Protein AF-A0A8J2ZVF7-F1 (afdb_monomer_lite)

pLDDT: mean 75.23, std 13.34, range [44.12, 88.62]

Sequence (106 aa):
MPQQNPLLQQATQAVQQATQALQQAQSSNNQQQIQQAQQQLQQAQQQLQQASNQQQSSQQQTSQQQQYQQAQQQLQQAEQTLQQAQQANASAQQQTGMSQNQNQQQ

Foldseek 3Di:
DPPAQVLLVVLLVLLVVLLVLLVVCLVVLPPVSLVVSVVSLVVSVVSLVVSVVVQVVDPPNDPSVVSSVVSVVSSVVSVVSSVVSVVVNVVVVVVVVPPPPPPPDD

Organism: NCBI:txid1437324

Secondary structure (DSSP, 8-state):
-----HHHHHHHHHHHHHHHHHHHHHHTT-HHHHHHHHHHHHHHHHHHHHHHHHHTT-S--HHHHHHHHHHHHHHHHHHHHHHHHHHHHHHHHHHHHHTTTTS---

Radius of gyration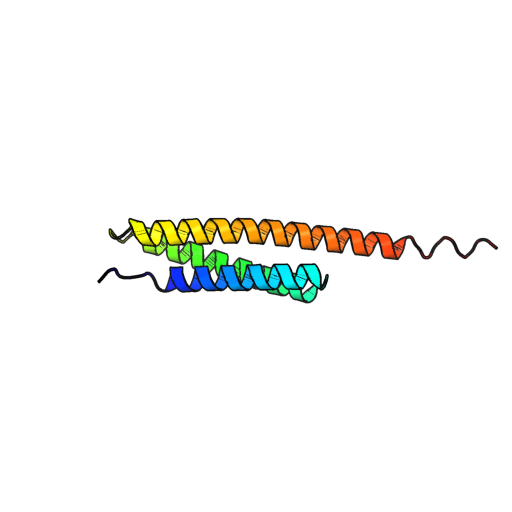: 19.61 Å; chains: 1; bounding box: 49×19×65 Å

Structure (mmCIF, N/CA/C/O backbone):
data_AF-A0A8J2ZVF7-F1
#
_entry.id   AF-A0A8J2ZVF7-F1
#
loop_
_atom_site.group_PDB
_atom_site.id
_atom_site.type_symbol
_atom_site.label_atom_id
_atom_site.label_alt_id
_atom_site.label_comp_id
_atom_site.label_asym_id
_atom_site.label_entity_id
_atom_site.label_seq_id
_atom_site.pdbx_PDB_ins_code
_atom_site.Cartn_x
_atom_site.Cartn_y
_atom_site.Cartn_z
_atom_site.occupancy
_atom_site.B_iso_or_equiv
_atom_site.auth_seq_id
_atom_site.auth_comp_id
_atom_site.auth_asym_id
_atom_site.auth_atom_id
_atom_site.pdbx_PDB_model_num
ATOM 1 N N . MET A 1 1 ? -16.092 -12.157 25.325 1.00 46.50 1 MET A N 1
ATOM 2 C CA . MET A 1 1 ? -15.009 -12.328 24.331 1.00 46.50 1 MET A CA 1
ATOM 3 C C . MET A 1 1 ? -14.887 -11.031 23.552 1.00 46.50 1 MET A C 1
ATOM 5 O O . MET A 1 1 ? -15.940 -10.486 23.234 1.00 46.50 1 MET A O 1
ATOM 9 N N . PRO A 1 2 ? -13.686 -10.478 23.314 1.00 49.44 2 PRO A N 1
ATOM 10 C CA . PRO A 1 2 ? -13.569 -9.293 22.482 1.00 49.44 2 PRO A CA 1
ATOM 11 C C . PRO A 1 2 ? -13.976 -9.638 21.050 1.00 49.44 2 PRO A C 1
ATOM 13 O O . PRO A 1 2 ? -13.447 -10.586 20.469 1.00 49.44 2 PRO A O 1
ATOM 16 N N . GLN A 1 3 ? -14.964 -8.928 20.517 1.00 55.19 3 GLN A N 1
ATOM 17 C CA . GLN A 1 3 ? -15.486 -9.166 19.176 1.00 55.19 3 GLN A CA 1
ATOM 18 C C . GLN A 1 3 ? -14.468 -8.565 18.196 1.00 55.19 3 GLN A C 1
ATOM 20 O O . GLN A 1 3 ? -14.476 -7.367 17.926 1.00 55.19 3 GLN A O 1
ATOM 25 N N . GLN A 1 4 ? -13.500 -9.378 17.761 1.00 59.84 4 GLN A N 1
ATOM 26 C CA . GLN A 1 4 ? -12.550 -8.985 16.719 1.00 59.84 4 GLN A CA 1
ATOM 27 C C . GLN A 1 4 ? -13.339 -8.668 15.450 1.00 59.84 4 GLN A C 1
ATOM 29 O O . GLN A 1 4 ? -14.152 -9.485 15.025 1.00 59.84 4 GLN A O 1
ATOM 34 N N . ASN A 1 5 ? -13.112 -7.497 14.858 1.00 72.56 5 ASN A N 1
ATOM 35 C CA . ASN A 1 5 ? -13.718 -7.105 13.598 1.00 72.56 5 ASN A CA 1
ATOM 36 C C . ASN A 1 5 ? -13.077 -7.946 12.480 1.00 72.56 5 ASN A C 1
ATOM 38 O O . ASN A 1 5 ? -11.912 -7.714 12.139 1.00 72.56 5 ASN A O 1
ATOM 42 N N . PRO A 1 6 ? -13.792 -8.932 11.909 1.00 77.25 6 PRO A N 1
ATOM 43 C CA . PRO A 1 6 ? -13.220 -9.833 10.910 1.00 77.25 6 PRO A CA 1
ATOM 44 C C . PRO A 1 6 ? -12.778 -9.070 9.656 1.00 77.25 6 PRO A C 1
ATOM 46 O O . PRO A 1 6 ? -11.830 -9.477 8.988 1.00 77.25 6 PRO A O 1
ATOM 49 N N . LEU A 1 7 ? -13.406 -7.920 9.387 1.00 80.69 7 LEU A N 1
ATOM 50 C CA . LEU A 1 7 ? -13.040 -7.037 8.288 1.00 80.69 7 LEU A CA 1
ATOM 51 C C . LEU A 1 7 ? -11.646 -6.430 8.479 1.00 80.69 7 LEU A C 1
ATOM 53 O O . LEU A 1 7 ? -10.885 -6.321 7.524 1.00 80.69 7 LEU A O 1
ATOM 57 N N . LEU A 1 8 ? -11.297 -6.068 9.719 1.00 80.94 8 LEU A N 1
ATOM 58 C CA . LEU A 1 8 ? -9.982 -5.522 10.038 1.00 80.94 8 LEU A CA 1
ATOM 59 C C . LEU A 1 8 ? -8.907 -6.578 9.793 1.00 80.94 8 LEU A C 1
ATOM 61 O O . LEU A 1 8 ? -7.929 -6.306 9.114 1.00 80.94 8 LEU A O 1
ATOM 65 N N . GLN A 1 9 ? -9.122 -7.799 10.286 1.00 82.19 9 GLN A N 1
ATOM 66 C CA . GLN A 1 9 ? -8.167 -8.895 10.127 1.00 82.19 9 GLN A CA 1
ATOM 67 C C . GLN A 1 9 ? -7.953 -9.265 8.650 1.00 82.19 9 GLN A C 1
ATOM 69 O O . GLN A 1 9 ? -6.819 -9.504 8.229 1.00 82.19 9 GLN A O 1
ATOM 74 N N . GLN A 1 10 ? -9.031 -9.264 7.861 1.00 85.25 10 GLN A N 1
ATOM 75 C CA . GLN A 1 10 ? -8.977 -9.510 6.423 1.00 85.25 10 GLN A CA 1
ATOM 76 C C . GLN A 1 10 ? -8.232 -8.387 5.687 1.00 85.25 10 GLN A C 1
ATOM 78 O O . GLN A 1 10 ? -7.354 -8.677 4.874 1.00 85.25 10 GLN A O 1
ATOM 83 N N . ALA A 1 11 ? -8.487 -7.125 6.046 1.00 84.50 11 ALA A N 1
ATOM 84 C CA . ALA A 1 11 ? -7.771 -5.982 5.489 1.00 84.50 11 ALA A CA 1
ATOM 85 C C . ALA A 1 11 ? -6.268 -6.048 5.801 1.00 84.50 11 ALA A C 1
ATOM 87 O O . ALA A 1 11 ? -5.449 -5.862 4.905 1.00 84.50 11 ALA A O 1
ATOM 88 N N . THR A 1 12 ? -5.878 -6.379 7.037 1.00 84.12 12 THR A N 1
ATOM 89 C CA . THR A 1 12 ? -4.460 -6.498 7.418 1.00 84.12 12 THR A CA 1
ATOM 90 C C . THR A 1 12 ? -3.743 -7.600 6.634 1.00 84.12 12 THR A C 1
ATOM 92 O O . THR A 1 12 ? -2.605 -7.412 6.206 1.00 84.12 12 THR A O 1
ATOM 95 N N . GLN A 1 13 ? -4.403 -8.742 6.404 1.00 87.44 13 GLN A N 1
ATOM 96 C CA . GLN A 1 13 ? -3.861 -9.804 5.548 1.00 87.44 13 GLN A CA 1
ATOM 97 C C . GLN A 1 13 ? -3.735 -9.360 4.091 1.00 87.44 13 GLN A C 1
ATOM 99 O O . GLN A 1 13 ? -2.706 -9.619 3.468 1.00 87.44 13 GLN A O 1
ATOM 104 N N . ALA A 1 14 ? -4.744 -8.669 3.561 1.00 86.25 14 ALA A N 1
ATOM 105 C CA . ALA A 1 14 ? -4.723 -8.167 2.194 1.00 86.25 14 ALA A CA 1
ATOM 106 C C . ALA A 1 14 ? -3.590 -7.149 1.983 1.00 86.25 14 ALA A C 1
ATOM 108 O O . ALA A 1 14 ? -2.881 -7.228 0.981 1.00 86.25 14 ALA A O 1
ATOM 109 N N . VAL A 1 15 ? -3.354 -6.253 2.951 1.00 86.06 15 VAL A N 1
ATOM 110 C CA . VAL A 1 15 ? -2.212 -5.325 2.919 1.00 86.06 15 VAL A CA 1
ATOM 111 C C . VAL A 1 15 ? -0.892 -6.093 2.911 1.00 86.06 15 VAL A C 1
ATOM 113 O O . VAL A 1 15 ? -0.064 -5.834 2.046 1.00 86.06 15 VAL A O 1
ATOM 116 N N . GLN A 1 16 ? -0.698 -7.077 3.797 1.00 86.56 16 GLN A N 1
ATOM 117 C CA . GLN A 1 16 ? 0.533 -7.884 3.804 1.00 86.56 16 GLN A CA 1
ATOM 118 C C . GLN A 1 16 ? 0.788 -8.598 2.475 1.00 86.56 16 GLN A C 1
ATOM 120 O O . GLN A 1 16 ? 1.914 -8.574 1.976 1.00 86.56 16 GLN A O 1
ATOM 125 N N . GLN A 1 17 ? -0.246 -9.211 1.896 1.00 87.00 17 GLN A N 1
ATOM 126 C CA . GLN A 1 17 ? -0.136 -9.884 0.604 1.00 87.00 17 GLN A CA 1
ATOM 127 C C . GLN A 1 17 ? 0.217 -8.896 -0.510 1.00 87.00 17 GLN A C 1
ATOM 129 O O . GLN A 1 17 ? 1.143 -9.159 -1.277 1.00 87.00 17 GLN A O 1
ATOM 134 N N . ALA A 1 18 ? -0.446 -7.738 -0.555 1.00 85.06 18 ALA A N 1
ATOM 135 C CA . ALA A 1 18 ? -0.168 -6.700 -1.541 1.00 85.06 18 ALA A CA 1
ATOM 136 C C . ALA A 1 18 ? 1.268 -6.163 -1.418 1.00 85.06 18 ALA A C 1
ATOM 138 O O . ALA A 1 18 ? 1.957 -6.024 -2.428 1.00 85.06 18 ALA A O 1
ATOM 139 N N . THR A 1 19 ? 1.763 -5.927 -0.197 1.00 83.12 19 THR A N 1
ATOM 140 C CA . THR A 1 19 ? 3.145 -5.479 0.048 1.00 83.12 19 THR A CA 1
ATOM 141 C C . THR A 1 19 ? 4.170 -6.520 -0.400 1.00 83.12 19 THR A C 1
ATOM 143 O O . THR A 1 19 ? 5.179 -6.179 -1.018 1.00 83.12 19 THR A O 1
ATOM 146 N N . GLN A 1 20 ? 3.923 -7.799 -0.112 1.00 86.31 20 GLN A N 1
ATOM 147 C CA . GLN A 1 20 ? 4.827 -8.881 -0.498 1.00 86.31 20 GLN A CA 1
ATOM 148 C C . GLN A 1 20 ? 4.836 -9.090 -2.020 1.00 86.31 20 GLN A C 1
ATOM 150 O O . GLN A 1 20 ? 5.905 -9.249 -2.615 1.00 86.31 20 GLN A O 1
ATOM 155 N N . ALA A 1 21 ? 3.665 -9.012 -2.658 1.00 84.69 21 ALA A N 1
ATOM 156 C CA . ALA A 1 21 ? 3.536 -9.025 -4.111 1.00 84.69 21 ALA A CA 1
ATOM 157 C C . ALA A 1 21 ? 4.257 -7.828 -4.749 1.00 84.69 21 ALA A C 1
ATOM 159 O O . ALA A 1 21 ? 4.948 -8.000 -5.750 1.00 84.69 21 ALA A O 1
ATOM 160 N N . LEU A 1 22 ? 4.170 -6.638 -4.143 1.00 82.88 22 LEU A N 1
ATOM 161 C CA . LEU A 1 22 ? 4.875 -5.434 -4.588 1.00 82.88 22 LEU A CA 1
ATOM 162 C C . LEU A 1 22 ? 6.394 -5.588 -4.546 1.00 82.88 22 LEU A C 1
ATOM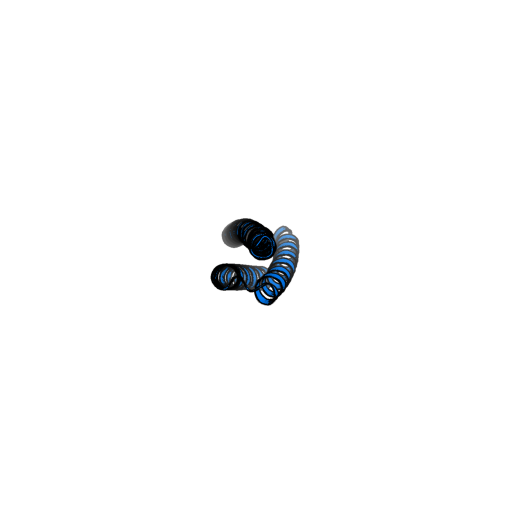 164 O O . LEU A 1 22 ? 7.056 -5.259 -5.528 1.00 82.88 22 LEU A O 1
ATOM 168 N N . GLN A 1 23 ? 6.948 -6.121 -3.453 1.00 83.88 23 GLN A N 1
ATOM 169 C CA . GLN A 1 23 ? 8.390 -6.375 -3.359 1.00 83.88 23 GLN A CA 1
ATOM 170 C C . GLN A 1 23 ? 8.860 -7.357 -4.435 1.00 83.88 23 GLN A C 1
ATOM 172 O O . GLN A 1 23 ? 9.844 -7.086 -5.122 1.00 83.88 23 GLN A O 1
ATOM 177 N N . GLN A 1 24 ? 8.137 -8.464 -4.642 1.00 83.94 24 GLN A N 1
ATOM 178 C CA . GLN A 1 24 ? 8.480 -9.423 -5.699 1.00 83.94 24 GLN A CA 1
ATOM 179 C C . GLN A 1 24 ? 8.351 -8.818 -7.101 1.00 83.94 24 GLN A C 1
ATOM 181 O O . GLN A 1 24 ? 9.209 -9.050 -7.958 1.00 83.94 24 GLN A O 1
ATOM 186 N N . ALA A 1 25 ? 7.306 -8.023 -7.334 1.00 81.44 25 ALA A N 1
ATOM 187 C CA . ALA A 1 25 ? 7.072 -7.350 -8.604 1.00 81.44 25 ALA A CA 1
ATOM 188 C C . ALA A 1 25 ? 8.169 -6.321 -8.911 1.00 81.44 25 ALA A C 1
ATOM 190 O O . ALA A 1 25 ? 8.602 -6.216 -10.059 1.00 81.44 25 ALA A O 1
ATOM 191 N N . GLN A 1 26 ? 8.658 -5.611 -7.886 1.00 77.31 26 GLN A N 1
ATOM 192 C CA . GLN A 1 26 ? 9.794 -4.698 -7.990 1.00 77.31 26 GLN A CA 1
ATOM 193 C C . GLN A 1 26 ? 11.083 -5.457 -8.322 1.00 77.31 26 GLN A C 1
ATOM 195 O O . GLN A 1 26 ? 11.784 -5.070 -9.252 1.00 77.31 26 GLN A O 1
ATOM 200 N N . SER A 1 27 ? 11.379 -6.563 -7.630 1.00 79.31 27 SER A N 1
ATOM 201 C CA . SER A 1 27 ? 12.557 -7.391 -7.937 1.00 79.31 27 SER A CA 1
ATOM 202 C C . SER A 1 27 ? 12.516 -7.982 -9.347 1.00 79.31 27 SER A C 1
ATOM 204 O O . SER A 1 27 ? 13.555 -8.127 -9.984 1.00 79.31 27 SER A O 1
ATOM 206 N N . SER A 1 28 ? 11.321 -8.297 -9.845 1.00 78.19 28 SER A N 1
ATOM 207 C CA . SER A 1 28 ? 11.117 -8.860 -11.186 1.00 78.19 28 SER A CA 1
ATOM 208 C C . SER A 1 28 ? 10.966 -7.789 -12.273 1.00 78.19 28 SER A C 1
ATOM 210 O O . SER A 1 28 ? 10.840 -8.127 -13.449 1.00 78.19 28 SER A O 1
ATOM 212 N N . ASN A 1 29 ? 10.924 -6.507 -11.887 1.00 73.94 29 ASN A N 1
ATOM 213 C CA . ASN A 1 29 ? 10.641 -5.346 -12.734 1.00 73.94 29 ASN A CA 1
ATOM 214 C C . ASN A 1 29 ? 9.415 -5.531 -13.658 1.00 73.94 29 ASN A C 1
ATOM 216 O O . ASN A 1 29 ? 9.341 -4.984 -14.761 1.00 73.94 29 ASN A O 1
ATOM 220 N N . ASN A 1 30 ? 8.443 -6.334 -13.217 1.00 82.31 30 ASN A N 1
ATOM 221 C CA . ASN A 1 30 ? 7.362 -6.818 -14.065 1.00 82.31 30 ASN A CA 1
ATOM 222 C C . ASN A 1 30 ? 6.131 -5.913 -13.941 1.00 82.31 30 ASN A C 1
ATOM 224 O O . ASN A 1 30 ? 5.429 -5.928 -12.929 1.00 82.31 30 ASN A O 1
ATOM 228 N N . GLN A 1 31 ? 5.845 -5.138 -14.992 1.00 79.75 31 GLN A N 1
ATOM 229 C CA . GLN A 1 31 ? 4.748 -4.162 -14.990 1.00 79.75 31 GLN A CA 1
ATOM 230 C C . GLN A 1 31 ? 3.390 -4.784 -14.662 1.00 79.75 31 GLN A C 1
ATOM 232 O O . GLN A 1 31 ? 2.613 -4.190 -13.919 1.00 79.75 31 GLN A O 1
ATOM 237 N N . GLN A 1 32 ? 3.099 -5.973 -15.194 1.00 83.81 32 GLN A N 1
ATOM 238 C CA . GLN A 1 32 ? 1.807 -6.619 -14.965 1.00 83.81 32 GLN A CA 1
ATOM 239 C C . GLN A 1 32 ? 1.618 -6.989 -13.492 1.00 83.81 32 GLN A C 1
ATOM 241 O O . GLN A 1 32 ? 0.525 -6.830 -12.950 1.00 83.81 32 GLN A O 1
ATOM 246 N N . GLN A 1 33 ? 2.692 -7.417 -12.826 1.00 83.50 33 GLN A N 1
ATOM 247 C CA . GLN A 1 33 ? 2.653 -7.730 -11.401 1.00 83.50 33 GLN A CA 1
ATOM 248 C C . GLN A 1 33 ? 2.544 -6.466 -10.549 1.00 83.50 33 GLN A C 1
ATOM 250 O O . GLN A 1 33 ? 1.781 -6.457 -9.588 1.00 83.50 33 GLN A O 1
ATOM 255 N N . ILE A 1 34 ? 3.232 -5.382 -10.926 1.00 84.12 34 ILE A N 1
ATOM 256 C CA . ILE A 1 34 ? 3.106 -4.085 -10.244 1.00 84.12 34 ILE A CA 1
ATOM 257 C C . ILE A 1 34 ? 1.657 -3.583 -10.335 1.00 84.12 34 ILE A C 1
ATOM 259 O O . ILE A 1 34 ? 1.091 -3.162 -9.328 1.00 84.12 34 ILE A O 1
ATOM 263 N N . GLN A 1 35 ? 1.026 -3.675 -11.511 1.00 84.75 35 GLN A N 1
ATOM 264 C CA . GLN A 1 35 ? -0.377 -3.284 -11.700 1.00 84.75 35 GLN A CA 1
ATOM 265 C C . GLN A 1 35 ? -1.347 -4.168 -10.903 1.00 84.75 35 GLN A C 1
ATOM 267 O O . GLN A 1 35 ? -2.277 -3.653 -10.280 1.00 84.75 35 GLN A O 1
ATOM 272 N N . GLN A 1 36 ? -1.135 -5.488 -10.874 1.00 87.19 36 GLN A N 1
ATOM 273 C CA . GLN A 1 36 ? -1.944 -6.387 -10.042 1.00 87.19 36 GLN A CA 1
ATOM 274 C C . GLN A 1 36 ? -1.810 -6.065 -8.555 1.00 87.19 36 GLN A C 1
ATOM 276 O O . GLN A 1 36 ? -2.815 -5.966 -7.852 1.00 87.19 36 GLN A O 1
ATOM 281 N N . ALA A 1 37 ? -0.582 -5.872 -8.078 1.00 85.69 37 ALA A N 1
ATOM 282 C CA . ALA A 1 37 ? -0.334 -5.576 -6.678 1.00 85.69 37 ALA A CA 1
ATOM 283 C C . ALA A 1 37 ? -0.907 -4.201 -6.285 1.00 85.69 37 ALA A C 1
ATOM 285 O O . ALA A 1 37 ? -1.446 -4.053 -5.191 1.00 85.69 37 ALA A O 1
ATOM 286 N N . GLN A 1 38 ? -0.906 -3.225 -7.202 1.00 85.75 38 GLN A N 1
ATOM 287 C CA . GLN A 1 38 ? -1.595 -1.945 -7.021 1.00 85.75 38 GLN A CA 1
ATOM 288 C C . GLN A 1 38 ? -3.111 -2.118 -6.839 1.00 85.75 38 GLN A C 1
ATOM 290 O O . GLN A 1 38 ? -3.688 -1.512 -5.935 1.00 85.75 38 GLN A O 1
ATOM 295 N N . GLN A 1 39 ? -3.763 -2.953 -7.655 1.00 88.62 39 GLN A N 1
ATOM 296 C CA . GLN A 1 39 ? -5.195 -3.231 -7.489 1.00 88.62 39 GLN A CA 1
ATOM 297 C C . GLN A 1 39 ? -5.495 -3.920 -6.153 1.00 88.62 39 GLN A C 1
ATOM 299 O O . GLN A 1 39 ? -6.452 -3.547 -5.473 1.00 88.62 39 GLN A O 1
ATOM 304 N N . GLN A 1 40 ? -4.666 -4.889 -5.748 1.00 85.81 40 GLN A N 1
ATOM 305 C CA . GLN A 1 40 ? -4.809 -5.547 -4.446 1.00 85.81 40 GLN A CA 1
ATOM 306 C C . GLN A 1 40 ? -4.652 -4.556 -3.292 1.00 85.81 40 GLN A C 1
ATOM 308 O O . GLN A 1 40 ? -5.452 -4.573 -2.356 1.00 85.81 40 GLN A O 1
ATOM 313 N N . LEU A 1 41 ? -3.676 -3.650 -3.385 1.00 86.69 41 LEU A N 1
ATOM 314 C CA . LEU A 1 41 ? -3.460 -2.607 -2.389 1.00 86.69 41 LEU A CA 1
ATOM 315 C C . LEU A 1 41 ? -4.684 -1.695 -2.253 1.00 86.69 41 LEU A C 1
ATOM 317 O O . LEU A 1 41 ? -5.134 -1.415 -1.144 1.00 86.69 41 LEU A O 1
ATOM 321 N N . GLN A 1 42 ? -5.260 -1.272 -3.379 1.00 88.31 42 GLN A N 1
ATOM 322 C CA . GLN A 1 42 ? -6.438 -0.408 -3.394 1.00 88.31 42 GLN A CA 1
ATOM 323 C C . GLN A 1 42 ? -7.662 -1.105 -2.780 1.00 88.31 42 GLN A C 1
ATOM 325 O O . GLN A 1 42 ? -8.419 -0.495 -2.021 1.00 88.31 42 GLN A O 1
ATOM 330 N N . GLN A 1 43 ? -7.840 -2.398 -3.059 1.00 87.62 43 GLN A N 1
ATOM 331 C CA . GLN A 1 43 ? -8.908 -3.193 -2.460 1.00 87.62 43 GLN A CA 1
ATOM 332 C C . GLN A 1 43 ? -8.710 -3.350 -0.943 1.00 87.62 43 GLN A C 1
ATOM 334 O O . GLN A 1 43 ? -9.661 -3.173 -0.179 1.00 87.62 43 GLN A O 1
ATOM 339 N N . ALA A 1 44 ? -7.476 -3.598 -0.497 1.00 86.75 44 ALA A N 1
ATOM 340 C CA . ALA A 1 44 ? -7.132 -3.662 0.919 1.00 86.75 44 ALA A CA 1
ATOM 341 C C . ALA A 1 44 ? -7.406 -2.325 1.631 1.00 86.75 44 ALA A C 1
ATOM 343 O O . ALA A 1 44 ? -7.982 -2.321 2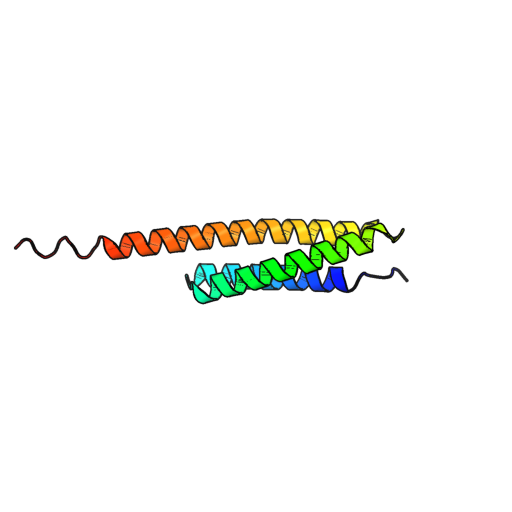.717 1.00 86.75 44 ALA A O 1
ATOM 344 N N . GLN A 1 45 ? -7.089 -1.190 0.996 1.00 86.19 45 GLN A N 1
ATOM 345 C CA . GLN A 1 45 ? -7.355 0.156 1.520 1.00 86.19 45 GLN A CA 1
ATOM 346 C C . GLN A 1 45 ? -8.855 0.397 1.756 1.00 86.19 45 GLN A C 1
ATOM 348 O O . GLN A 1 45 ? -9.242 0.909 2.810 1.00 86.19 45 GLN A O 1
ATOM 353 N N . GLN A 1 46 ? -9.711 -0.022 0.816 1.00 88.56 46 GLN A N 1
ATOM 354 C CA . GLN A 1 46 ? -11.166 0.080 0.974 1.00 88.56 46 GLN A CA 1
ATOM 355 C C . GLN A 1 46 ? -11.687 -0.781 2.130 1.00 88.56 46 GLN A C 1
ATOM 357 O O . GLN A 1 46 ? -12.516 -0.316 2.916 1.00 88.56 46 GLN A O 1
ATOM 362 N N . GLN A 1 47 ? -11.189 -2.014 2.268 1.00 85.69 47 GLN A N 1
ATOM 363 C CA . GLN A 1 47 ? -11.560 -2.886 3.387 1.00 85.69 47 GLN A CA 1
ATOM 364 C C . GLN A 1 47 ? -11.129 -2.284 4.729 1.00 85.69 47 GLN A C 1
ATOM 366 O O . GLN A 1 47 ? -11.896 -2.298 5.690 1.00 85.69 47 GLN A O 1
ATOM 371 N N . LEU A 1 48 ? -9.936 -1.690 4.781 1.00 84.38 48 LEU A N 1
ATOM 372 C CA . LEU A 1 48 ? -9.402 -1.022 5.967 1.00 84.38 48 LEU A CA 1
ATOM 373 C C . LEU A 1 48 ? -10.274 0.176 6.373 1.00 84.38 48 LEU A C 1
ATOM 375 O O . LEU A 1 48 ? -10.620 0.317 7.545 1.00 84.38 48 LEU A O 1
ATOM 379 N N . GLN A 1 49 ? -10.706 0.996 5.407 1.00 84.50 49 GLN A N 1
ATOM 380 C CA . GLN A 1 49 ? -11.642 2.103 5.645 1.00 84.50 49 GLN A CA 1
ATOM 381 C C . GLN A 1 49 ? -12.991 1.622 6.188 1.00 84.50 49 GLN A C 1
ATOM 383 O O . GLN A 1 49 ? -13.498 2.173 7.167 1.00 84.50 49 GLN A O 1
ATOM 388 N N . GLN A 1 50 ? -13.564 0.573 5.592 1.00 83.06 50 GLN A N 1
ATOM 389 C CA . GLN A 1 50 ? -14.819 -0.006 6.075 1.00 83.06 50 GLN A CA 1
ATOM 390 C C . GLN A 1 50 ? -14.675 -0.577 7.491 1.00 83.06 50 GLN A C 1
ATOM 392 O O . GLN A 1 50 ? -15.560 -0.391 8.330 1.00 83.06 50 GLN A O 1
ATOM 397 N N . ALA A 1 51 ? -13.545 -1.226 7.784 1.00 79.62 51 ALA A N 1
ATOM 398 C CA . ALA A 1 51 ? -13.252 -1.754 9.109 1.00 79.62 51 ALA A CA 1
ATOM 399 C C . ALA A 1 51 ? -13.158 -0.626 10.145 1.00 79.62 51 ALA A C 1
ATOM 401 O O . ALA A 1 51 ? -13.701 -0.759 11.243 1.00 79.62 51 ALA A O 1
ATOM 402 N N . SER A 1 52 ? -12.546 0.502 9.770 1.00 74.75 52 SER A N 1
ATOM 403 C CA . SER A 1 52 ? -12.443 1.702 10.602 1.00 74.75 52 SER A CA 1
ATOM 404 C C . SER A 1 52 ? -13.811 2.306 10.931 1.00 74.75 52 SER A C 1
ATOM 406 O O . SER A 1 52 ? -14.074 2.623 12.092 1.00 74.75 52 SER A O 1
ATOM 408 N N . ASN A 1 53 ? -14.708 2.401 9.940 1.00 75.12 53 ASN A N 1
ATOM 409 C CA . ASN A 1 53 ? -16.076 2.894 10.140 1.00 75.12 53 ASN A CA 1
ATOM 410 C C . ASN A 1 53 ? -16.876 2.013 11.110 1.00 75.12 53 ASN A C 1
ATOM 412 O O . ASN A 1 53 ? -17.612 2.535 11.944 1.00 75.12 53 ASN A O 1
ATOM 416 N N . GLN A 1 54 ? -16.702 0.688 11.057 1.00 71.38 54 GLN A N 1
ATOM 417 C CA . GLN A 1 54 ? -17.334 -0.221 12.022 1.00 71.38 54 GLN A CA 1
ATOM 418 C C . GLN A 1 54 ? -16.685 -0.179 13.415 1.00 71.38 54 GLN A C 1
ATOM 420 O O . GLN A 1 54 ? -17.346 -0.423 14.425 1.00 71.38 54 GLN A O 1
ATOM 425 N N . GLN A 1 55 ? -15.392 0.147 13.499 1.00 67.06 55 GLN A N 1
ATOM 426 C CA . GLN A 1 55 ? -14.683 0.225 14.776 1.00 67.06 55 GLN A CA 1
ATOM 427 C C . GLN A 1 55 ? -15.137 1.409 15.640 1.00 67.06 55 GLN A C 1
ATOM 429 O O . GLN A 1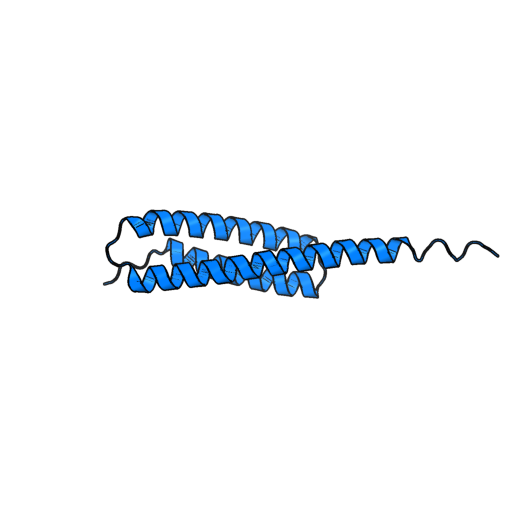 55 ? -15.057 1.335 16.866 1.00 67.06 55 GLN A O 1
ATOM 434 N N . GLN A 1 56 ? -15.634 2.484 15.022 1.00 60.44 56 GLN A N 1
ATOM 435 C CA . GLN A 1 56 ? -16.089 3.692 15.716 1.00 60.44 56 GLN A CA 1
ATOM 436 C C . GLN A 1 56 ? -17.331 3.449 16.600 1.00 60.44 56 GLN A C 1
ATOM 438 O O . GLN A 1 56 ? -17.617 4.243 17.492 1.00 60.44 56 GLN A O 1
ATOM 443 N N . SER A 1 57 ? -18.047 2.339 16.390 1.00 57.75 57 SER A N 1
ATOM 444 C CA . SER A 1 57 ? -19.278 1.982 17.111 1.00 57.75 57 SER A CA 1
ATOM 445 C C . SER A 1 57 ? -19.046 1.134 18.371 1.00 57.75 57 SER A C 1
ATOM 447 O O . SER A 1 57 ? -19.977 0.935 19.147 1.00 57.75 57 SER A O 1
ATOM 449 N N . SER A 1 58 ? -17.836 0.601 18.578 1.00 52.97 58 SER A N 1
ATOM 450 C CA . SER A 1 58 ? -17.587 -0.465 19.559 1.00 52.97 58 SER A CA 1
ATOM 451 C C . SER A 1 58 ? -16.603 -0.033 20.656 1.00 52.97 58 SER A C 1
ATOM 453 O O . SER A 1 58 ? -15.445 0.254 20.374 1.00 52.97 58 SER A O 1
ATOM 455 N N . GLN A 1 59 ? -17.027 -0.072 21.929 1.00 55.38 59 GLN A N 1
ATOM 456 C CA . GLN A 1 59 ? -16.235 0.286 23.131 1.00 55.38 59 GLN A CA 1
ATOM 457 C C . GLN A 1 59 ? -14.966 -0.569 23.374 1.00 55.38 59 GLN A C 1
ATOM 459 O O . GLN A 1 59 ? -14.210 -0.311 24.307 1.00 55.38 59 GLN A O 1
ATOM 464 N N . GLN A 1 60 ? -14.684 -1.576 22.543 1.00 55.53 60 GLN A N 1
ATOM 465 C CA . GLN A 1 60 ? -13.468 -2.395 22.611 1.00 55.53 60 GLN A CA 1
ATOM 466 C C . GLN A 1 60 ? -12.395 -1.843 21.663 1.00 55.53 60 GLN A C 1
ATOM 468 O O . GLN A 1 60 ? -12.061 -2.453 20.645 1.00 55.53 60 GLN A O 1
ATOM 473 N N . GLN A 1 61 ? -11.894 -0.644 21.972 1.00 59.25 61 GLN A N 1
ATOM 474 C CA . GLN A 1 61 ? -11.036 0.114 21.057 1.00 59.25 61 GLN A CA 1
ATOM 475 C C . GLN A 1 61 ? -9.556 -0.286 21.088 1.00 59.25 61 GLN A C 1
ATOM 477 O O . GLN A 1 61 ? -8.910 -0.209 20.053 1.00 59.25 61 GLN A O 1
ATOM 482 N N . THR A 1 62 ? -8.987 -0.742 22.204 1.00 66.19 62 THR A N 1
ATOM 483 C CA . THR A 1 62 ? -7.521 -0.690 22.371 1.00 66.19 62 THR A CA 1
ATOM 484 C C . THR A 1 62 ? -6.741 -1.635 21.446 1.00 66.19 62 THR A C 1
ATOM 486 O O . THR A 1 62 ? -5.838 -1.196 20.737 1.00 66.19 62 THR A O 1
ATOM 489 N N . SER A 1 63 ? -7.102 -2.921 21.386 1.00 71.56 63 SER A N 1
ATOM 490 C CA . SER A 1 63 ? -6.369 -3.905 20.566 1.00 71.56 63 SER A CA 1
ATOM 491 C C . SER A 1 63 ? -6.661 -3.773 19.069 1.00 71.56 63 SER A C 1
ATOM 493 O O . SER A 1 63 ? -5.775 -3.970 18.242 1.00 71.56 63 SER A O 1
ATOM 495 N N . GLN A 1 64 ? -7.894 -3.409 18.708 1.00 73.06 64 GLN A N 1
ATOM 496 C CA . GLN A 1 64 ? -8.276 -3.230 17.306 1.00 73.06 64 GLN A CA 1
ATOM 497 C C . GLN A 1 64 ? -7.696 -1.943 16.723 1.00 73.06 64 GLN A C 1
ATOM 499 O O . GLN A 1 64 ? -7.220 -1.939 15.597 1.00 73.06 64 GLN A O 1
ATOM 504 N N . GLN A 1 65 ? -7.638 -0.868 17.510 1.00 77.56 65 GLN A N 1
ATOM 505 C CA . GLN A 1 65 ? -7.041 0.392 17.076 1.00 77.56 65 GLN A CA 1
ATOM 506 C C . GLN A 1 65 ? -5.526 0.261 16.857 1.00 77.56 65 GLN A C 1
ATOM 508 O O . GLN A 1 65 ? -5.003 0.850 15.914 1.00 77.56 65 GLN A O 1
ATOM 513 N N . GLN A 1 66 ? -4.832 -0.568 17.650 1.00 79.81 66 GLN A N 1
ATOM 514 C CA . GLN A 1 66 ? -3.434 -0.927 17.382 1.00 79.81 66 GLN A CA 1
ATOM 515 C C . GLN A 1 66 ? -3.277 -1.715 16.078 1.00 79.81 66 GLN A C 1
ATOM 517 O O . GLN A 1 66 ? -2.410 -1.381 1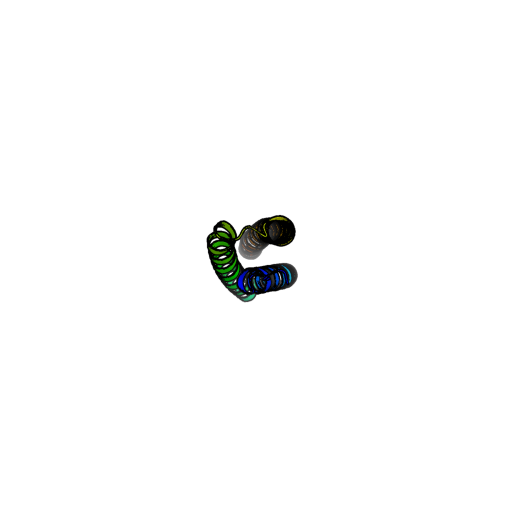5.275 1.00 79.81 66 GLN A O 1
ATOM 522 N N . GLN A 1 67 ? -4.122 -2.722 15.833 1.00 77.44 67 GLN A N 1
ATOM 523 C CA . GLN A 1 67 ? -4.096 -3.471 14.570 1.00 77.44 67 GLN A CA 1
ATOM 524 C C . GLN A 1 67 ? -4.390 -2.569 13.369 1.00 77.44 67 GLN A C 1
ATOM 526 O O . GLN A 1 67 ? -3.701 -2.655 12.357 1.00 77.44 67 GLN A O 1
ATOM 531 N N . TYR A 1 68 ? -5.359 -1.666 13.500 1.00 82.31 68 TYR A N 1
ATOM 532 C CA . TYR A 1 68 ? -5.689 -0.685 12.477 1.00 82.31 68 TYR A CA 1
ATOM 533 C C . TYR A 1 68 ? -4.521 0.258 12.179 1.00 82.31 68 TYR A C 1
ATOM 535 O O . TYR A 1 68 ? -4.161 0.426 11.017 1.00 82.31 68 TYR A O 1
ATOM 543 N N . GLN A 1 69 ? -3.882 0.828 13.208 1.00 84.44 69 GLN A N 1
ATOM 544 C CA . GLN A 1 69 ? -2.690 1.666 13.026 1.00 84.44 69 GLN A CA 1
ATOM 545 C C . GLN A 1 69 ? -1.557 0.907 12.339 1.00 84.44 69 GLN A C 1
ATOM 547 O O . GLN A 1 69 ? -0.902 1.443 11.447 1.00 84.44 69 GLN A O 1
ATOM 552 N N . GLN A 1 70 ? -1.335 -0.345 12.735 1.00 85.69 70 GLN A N 1
ATOM 553 C CA . GLN A 1 70 ? -0.289 -1.174 12.152 1.00 85.69 70 GLN A CA 1
ATOM 554 C C . GLN A 1 70 ? -0.577 -1.469 10.673 1.00 85.69 70 GLN A C 1
ATOM 556 O O . GLN A 1 70 ? 0.316 -1.360 9.834 1.00 85.69 70 GLN A O 1
ATOM 561 N N . ALA A 1 71 ? -1.834 -1.763 10.339 1.00 85.12 71 ALA A N 1
ATOM 562 C CA . ALA A 1 71 ? -2.270 -1.987 8.969 1.00 85.12 71 ALA A CA 1
ATOM 563 C C . ALA A 1 71 ? -2.176 -0.700 8.120 1.00 85.12 71 ALA A C 1
ATOM 565 O O . ALA A 1 71 ? -1.737 -0.757 6.974 1.00 85.12 71 ALA A O 1
ATOM 566 N N . GLN A 1 72 ? -2.486 0.469 8.693 1.00 85.75 72 GLN A N 1
ATOM 567 C CA . GLN A 1 72 ? -2.272 1.774 8.052 1.00 85.75 72 GLN A CA 1
ATOM 568 C C . GLN A 1 72 ? -0.795 2.040 7.741 1.00 85.75 72 GLN A C 1
ATOM 570 O O . GLN A 1 72 ? -0.474 2.460 6.632 1.00 85.75 72 GLN A O 1
ATOM 575 N N . GLN A 1 73 ? 0.109 1.779 8.692 1.00 88.38 73 GLN A N 1
ATOM 576 C CA . GLN A 1 73 ? 1.548 1.934 8.460 1.00 88.38 73 GLN A CA 1
ATOM 577 C C . GLN A 1 73 ? 2.045 1.021 7.340 1.00 88.38 73 GLN A C 1
ATOM 579 O O . GLN A 1 73 ? 2.800 1.462 6.476 1.00 88.38 73 GLN A O 1
ATOM 584 N N . GLN A 1 74 ? 1.616 -0.244 7.338 1.00 84.69 74 GLN A N 1
ATOM 585 C CA . GLN A 1 74 ? 1.987 -1.183 6.279 1.00 84.69 74 GLN A CA 1
ATOM 586 C C . GLN A 1 74 ? 1.468 -0.726 4.919 1.00 84.69 74 GLN A C 1
ATOM 588 O O . GLN A 1 74 ? 2.185 -0.829 3.926 1.00 84.69 74 GLN A O 1
ATOM 593 N N . LEU A 1 75 ? 0.253 -0.182 4.881 1.00 86.12 75 LEU A N 1
ATOM 594 C CA . LEU A 1 75 ? -0.332 0.341 3.659 1.00 86.12 75 LEU A CA 1
ATOM 595 C C . LEU A 1 75 ? 0.477 1.523 3.115 1.00 86.12 75 LEU A C 1
ATOM 597 O O . LEU A 1 75 ? 0.834 1.527 1.942 1.00 86.12 75 LEU A O 1
ATOM 601 N N . GLN A 1 76 ? 0.851 2.466 3.978 1.00 87.81 76 GLN A N 1
ATOM 602 C CA . GLN A 1 76 ? 1.678 3.610 3.595 1.00 87.81 76 GLN A CA 1
ATOM 603 C C . GLN A 1 76 ? 3.059 3.175 3.076 1.00 87.81 76 GLN A C 1
ATOM 605 O O . GLN A 1 76 ? 3.566 3.717 2.094 1.00 87.81 76 GLN A O 1
ATOM 610 N N . GLN A 1 77 ? 3.662 2.164 3.708 1.00 87.19 77 GLN A N 1
ATOM 611 C CA . GLN A 1 77 ? 4.931 1.597 3.255 1.00 87.19 77 GLN A CA 1
ATOM 612 C C . GLN A 1 77 ? 4.790 0.952 1.869 1.00 87.19 77 GLN A C 1
ATOM 614 O O . GLN A 1 77 ? 5.631 1.171 1.000 1.00 87.19 77 GLN A O 1
ATOM 619 N N . ALA A 1 78 ? 3.704 0.219 1.632 1.00 85.00 78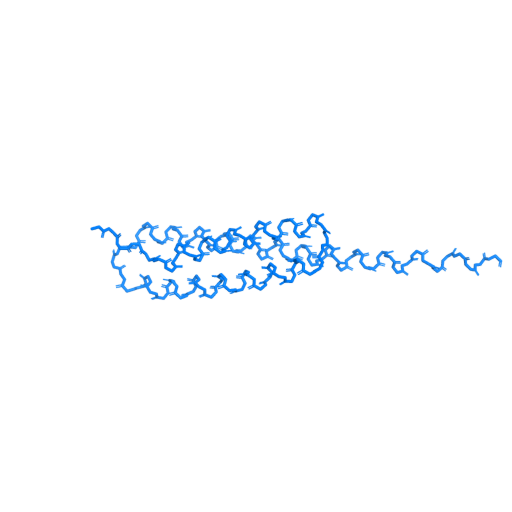 ALA A N 1
ATOM 620 C CA . ALA A 1 78 ? 3.428 -0.408 0.348 1.00 85.00 78 ALA A CA 1
ATOM 621 C C . ALA A 1 78 ? 3.164 0.613 -0.771 1.00 85.00 78 ALA A C 1
ATOM 623 O O . ALA A 1 78 ? 3.652 0.430 -1.884 1.00 85.00 78 ALA A O 1
ATOM 624 N N . GLU A 1 79 ? 2.463 1.717 -0.487 1.00 86.19 79 GLU A N 1
ATOM 625 C CA . GLU A 1 79 ? 2.297 2.830 -1.435 1.00 86.19 79 GLU A CA 1
ATOM 626 C C . GLU A 1 79 ? 3.650 3.439 -1.829 1.00 86.19 79 GLU A C 1
ATOM 628 O O . GLU A 1 79 ? 3.896 3.729 -3.003 1.00 86.19 79 GLU A O 1
ATOM 633 N N . GLN A 1 80 ? 4.564 3.578 -0.867 1.00 87.75 80 GLN A N 1
ATOM 634 C CA . GLN A 1 80 ? 5.910 4.079 -1.128 1.00 87.75 80 GLN A CA 1
ATOM 635 C C . GLN A 1 80 ? 6.731 3.097 -1.983 1.00 87.75 80 GLN A C 1
ATOM 637 O O . GLN A 1 80 ? 7.408 3.514 -2.925 1.00 87.75 80 GLN A O 1
ATOM 642 N N . THR A 1 81 ? 6.637 1.791 -1.706 1.00 84.12 81 THR A N 1
ATOM 643 C CA . THR A 1 81 ? 7.262 0.737 -2.524 1.00 84.12 81 THR A CA 1
ATOM 644 C C . THR A 1 81 ? 6.713 0.737 -3.949 1.00 84.12 81 THR A C 1
ATOM 646 O O . THR A 1 81 ? 7.480 0.708 -4.908 1.00 84.12 81 THR A O 1
ATOM 649 N N . LEU A 1 82 ? 5.392 0.839 -4.107 1.00 83.69 82 LEU A N 1
ATOM 650 C CA . LEU A 1 82 ? 4.734 0.958 -5.406 1.00 83.69 82 LEU A CA 1
ATOM 651 C C . LEU A 1 82 ? 5.265 2.162 -6.192 1.00 83.69 82 LEU A C 1
ATOM 653 O O . LEU A 1 82 ? 5.586 2.029 -7.373 1.00 83.69 82 LEU A O 1
ATOM 657 N N . GLN A 1 83 ? 5.389 3.322 -5.547 1.00 84.81 83 GLN A N 1
ATOM 658 C CA . GLN A 1 83 ? 5.901 4.528 -6.192 1.00 84.81 83 GLN A CA 1
ATOM 659 C C . GLN A 1 83 ? 7.357 4.361 -6.657 1.00 84.81 83 GLN A C 1
ATOM 661 O O . GLN A 1 83 ? 7.689 4.750 -7.780 1.00 84.81 83 GLN A O 1
ATOM 666 N N . GLN A 1 84 ? 8.212 3.730 -5.846 1.00 83.38 84 GLN A N 1
ATOM 667 C CA . GLN A 1 84 ? 9.579 3.393 -6.259 1.00 83.38 84 GLN A CA 1
ATOM 668 C C . GLN A 1 84 ? 9.600 2.407 -7.428 1.00 83.38 84 GLN A C 1
ATOM 670 O O . GLN A 1 84 ? 10.331 2.623 -8.392 1.00 83.38 84 GLN A O 1
ATOM 675 N N . ALA A 1 85 ? 8.778 1.356 -7.383 1.00 79.69 85 ALA A N 1
ATOM 676 C CA . ALA A 1 85 ? 8.696 0.368 -8.453 1.00 79.69 85 ALA A CA 1
ATOM 677 C C . ALA A 1 85 ? 8.249 1.006 -9.782 1.00 79.69 85 ALA A C 1
ATOM 679 O O . ALA A 1 85 ? 8.782 0.678 -10.842 1.00 79.69 85 ALA A O 1
ATOM 680 N N . GLN A 1 86 ? 7.323 1.968 -9.738 1.00 79.25 86 GLN A N 1
ATOM 681 C CA . GLN A 1 86 ? 6.897 2.730 -10.915 1.00 79.25 86 GLN A CA 1
ATOM 682 C C . GLN A 1 86 ? 8.013 3.627 -11.469 1.00 79.25 86 GLN A C 1
ATOM 684 O O . GLN A 1 86 ? 8.229 3.644 -12.682 1.00 79.25 86 GLN A O 1
ATOM 689 N N . GLN A 1 87 ? 8.759 4.331 -10.609 1.00 80.38 87 GLN A N 1
ATOM 690 C CA . GLN A 1 87 ? 9.907 5.143 -11.038 1.00 80.38 87 GLN A CA 1
ATOM 691 C C . GLN A 1 87 ? 11.036 4.298 -11.636 1.00 80.38 87 GLN A C 1
ATOM 693 O O . GLN A 1 87 ? 11.601 4.676 -12.665 1.00 80.38 87 GLN A O 1
ATOM 698 N N . ALA A 1 88 ? 11.347 3.152 -11.027 1.00 75.19 88 ALA A N 1
ATOM 699 C CA . ALA A 1 88 ? 12.348 2.216 -11.536 1.00 75.19 88 ALA A CA 1
ATOM 700 C C . ALA A 1 88 ? 11.965 1.696 -12.931 1.00 75.19 88 ALA A C 1
ATOM 702 O O . ALA A 1 88 ? 12.804 1.606 -13.826 1.00 75.19 88 ALA A O 1
ATOM 703 N N . ASN A 1 89 ? 10.677 1.429 -13.156 1.00 69.75 89 ASN A N 1
ATOM 704 C CA . ASN A 1 89 ? 10.186 1.001 -14.461 1.00 69.75 89 ASN A CA 1
ATOM 705 C C . ASN A 1 89 ? 10.254 2.131 -15.505 1.00 69.75 89 ASN A C 1
ATOM 707 O O . ASN A 1 89 ? 10.723 1.922 -16.622 1.00 69.75 89 ASN A O 1
ATOM 711 N N . ALA A 1 90 ? 9.852 3.350 -15.128 1.00 69.81 90 ALA A N 1
ATOM 712 C CA . ALA A 1 90 ? 9.903 4.515 -16.012 1.00 69.81 90 ALA A CA 1
ATOM 713 C C . ALA A 1 90 ? 11.340 4.860 -16.449 1.00 69.81 90 ALA A C 1
ATOM 715 O O . ALA A 1 90 ? 11.573 5.202 -17.608 1.00 69.81 90 ALA A O 1
ATOM 716 N N . SER A 1 91 ? 12.314 4.726 -15.546 1.00 68.50 91 SER A N 1
ATOM 717 C CA . SER A 1 91 ? 13.734 4.951 -15.849 1.00 68.50 91 SER A CA 1
ATOM 718 C C . SER A 1 91 ? 14.353 3.811 -16.669 1.00 68.50 91 SER A C 1
ATOM 720 O O . SER A 1 91 ? 15.098 4.087 -17.612 1.00 68.50 91 SER A O 1
ATOM 722 N N . ALA A 1 92 ? 13.982 2.551 -16.414 1.00 66.19 92 ALA A N 1
ATOM 723 C CA . ALA A 1 92 ? 14.428 1.411 -17.222 1.00 66.19 92 ALA A CA 1
ATOM 724 C C . ALA A 1 92 ? 14.013 1.534 -18.703 1.00 66.19 92 ALA A C 1
ATOM 726 O O . ALA A 1 92 ? 14.809 1.222 -19.588 1.00 66.19 92 ALA A O 1
ATOM 727 N N . GLN A 1 93 ? 12.810 2.050 -18.987 1.00 60.28 93 GLN A N 1
ATOM 728 C CA . GLN A 1 93 ? 12.320 2.245 -20.359 1.00 60.28 93 GLN A CA 1
ATOM 729 C C . GLN A 1 93 ? 13.036 3.381 -21.111 1.00 60.28 93 GLN A C 1
ATOM 731 O O . GLN A 1 93 ? 13.218 3.296 -22.326 1.00 60.28 93 GLN A O 1
ATOM 736 N N . GLN A 1 94 ? 13.488 4.429 -20.415 1.00 55.34 94 GLN A N 1
ATOM 737 C CA . GLN A 1 94 ? 14.229 5.530 -21.048 1.00 55.34 94 GLN A CA 1
ATOM 738 C C . GLN A 1 94 ? 15.663 5.133 -21.419 1.00 55.34 94 GLN A C 1
ATOM 740 O O . GLN A 1 94 ? 16.197 5.613 -22.419 1.00 55.34 94 GLN A O 1
ATOM 745 N N . GLN A 1 95 ? 16.275 4.216 -20.666 1.00 52.88 95 GLN A N 1
ATOM 746 C CA . GLN A 1 95 ? 17.636 3.757 -20.936 1.00 52.88 95 GLN A CA 1
ATOM 747 C C . GLN A 1 95 ? 17.711 2.801 -22.138 1.00 52.88 95 GLN A C 1
ATOM 749 O O . GLN A 1 95 ? 18.681 2.851 -22.890 1.00 52.88 95 GLN A O 1
ATOM 754 N N . THR A 1 96 ? 16.674 1.990 -22.392 1.00 53.12 96 THR A N 1
ATOM 755 C CA . THR A 1 96 ? 16.641 1.098 -23.571 1.00 53.12 96 THR A CA 1
ATOM 756 C C . THR A 1 96 ? 16.427 1.857 -24.887 1.00 53.12 96 THR A C 1
ATOM 758 O O . THR A 1 96 ? 16.865 1.394 -25.937 1.00 53.12 96 THR A O 1
ATOM 761 N N . GLY A 1 97 ? 15.804 3.041 -24.848 1.00 49.38 97 GLY A N 1
ATOM 762 C CA . GLY A 1 97 ? 15.567 3.872 -26.036 1.00 49.38 97 GLY A CA 1
ATOM 763 C C . GLY A 1 97 ? 16.783 4.667 -26.530 1.00 49.38 97 GLY A C 1
ATOM 764 O O . GLY A 1 97 ? 16.818 5.056 -27.694 1.00 49.38 97 GLY A O 1
ATOM 765 N N . MET A 1 98 ? 17.800 4.903 -25.690 1.00 52.94 98 MET A N 1
ATOM 766 C CA . MET A 1 98 ? 18.961 5.729 -26.067 1.00 52.94 98 MET A CA 1
ATOM 767 C C . MET A 1 98 ? 20.147 4.934 -26.635 1.00 52.94 98 MET A C 1
ATOM 769 O O . MET A 1 98 ? 21.010 5.519 -27.286 1.00 52.94 98 MET A O 1
ATOM 773 N N . SER A 1 99 ? 20.198 3.610 -26.462 1.00 51.47 99 SER A N 1
ATOM 774 C CA . SER A 1 99 ? 21.332 2.793 -26.931 1.00 51.47 99 SER A CA 1
ATOM 775 C C . SER A 1 99 ? 21.312 2.466 -28.431 1.00 51.47 99 SER A C 1
ATOM 777 O O . SER A 1 99 ? 22.300 1.946 -28.941 1.00 51.47 99 SER A O 1
ATOM 779 N N . GLN A 1 100 ? 20.230 2.763 -29.164 1.00 49.00 100 GLN A N 1
ATOM 780 C CA . GLN A 1 100 ? 20.101 2.348 -30.571 1.00 49.00 100 GLN A CA 1
ATOM 781 C C . GLN A 1 100 ? 20.544 3.408 -31.597 1.00 49.00 100 GLN A C 1
ATOM 783 O O . GLN A 1 100 ? 20.738 3.078 -32.764 1.00 49.00 100 GLN A O 1
ATOM 788 N N . ASN A 1 101 ? 20.776 4.662 -31.193 1.00 49.62 101 ASN A N 1
ATOM 789 C CA . ASN A 1 101 ? 21.019 5.751 -32.151 1.00 49.62 101 ASN A CA 1
ATOM 790 C C . ASN A 1 101 ? 22.501 6.117 -32.378 1.00 49.62 101 ASN A C 1
ATOM 792 O O . ASN A 1 101 ? 22.788 7.120 -33.026 1.00 49.62 101 ASN A O 1
ATOM 796 N N . GLN A 1 102 ? 23.450 5.322 -31.868 1.00 50.69 102 GLN A N 1
ATOM 797 C CA . GLN A 1 102 ? 24.893 5.594 -31.992 1.00 50.69 102 GLN A CA 1
ATOM 798 C C . GLN A 1 102 ? 25.660 4.541 -32.816 1.00 50.69 102 GLN A C 1
ATOM 800 O O . GLN A 1 102 ? 26.878 4.472 -32.729 1.00 50.69 102 GLN A O 1
ATOM 805 N N . ASN A 1 103 ? 24.970 3.737 -33.636 1.00 48.78 103 ASN A N 1
ATOM 806 C CA . ASN A 1 103 ? 25.619 2.747 -34.512 1.00 48.78 103 ASN A CA 1
ATOM 807 C C . ASN A 1 103 ? 25.328 2.945 -36.017 1.00 48.78 103 ASN A C 1
ATOM 809 O O . ASN A 1 103 ? 25.479 2.014 -36.798 1.00 48.78 103 ASN A O 1
ATOM 813 N N . GLN A 1 104 ? 24.896 4.146 -36.429 1.00 47.97 104 GLN A N 1
ATOM 814 C CA . GLN A 1 104 ? 24.645 4.502 -37.842 1.00 47.97 104 GLN A CA 1
ATOM 815 C C . GLN A 1 104 ? 25.498 5.677 -38.357 1.00 47.97 104 GLN A C 1
ATOM 817 O O . GLN A 1 104 ? 25.165 6.287 -39.364 1.00 47.97 104 GLN A O 1
ATOM 822 N N . GLN A 1 105 ? 26.604 6.002 -37.688 1.00 44.12 105 GLN A N 1
ATOM 823 C CA . GLN A 1 105 ? 27.626 6.894 -38.249 1.00 44.12 105 GLN A CA 1
ATOM 824 C C . GLN A 1 105 ? 28.917 6.098 -38.451 1.00 44.12 105 GLN A C 1
ATOM 826 O O . GLN A 1 105 ? 29.864 6.220 -37.679 1.00 44.12 105 GLN A O 1
ATOM 831 N N . GLN A 1 106 ? 28.894 5.227 -39.460 1.00 48.03 106 GLN A N 1
ATOM 832 C CA . GLN A 1 106 ? 30.079 4.838 -40.224 1.00 48.03 106 GLN A CA 1
ATOM 833 C C . GLN A 1 106 ? 29.932 5.419 -41.624 1.00 48.03 106 GLN A C 1
ATOM 835 O O . GLN A 1 106 ? 28.789 5.381 -42.136 1.00 48.03 106 GLN A O 1
#